Protein AF-A0A848XS05-F1 (afdb_monomer_lite)

Structure (mmCIF, N/CA/C/O backbone):
data_AF-A0A848XS05-F1
#
_entry.id   AF-A0A848XS05-F1
#
loop_
_atom_site.group_PDB
_atom_site.id
_atom_site.type_symbol
_atom_site.label_atom_id
_atom_site.label_alt_id
_atom_site.label_comp_id
_atom_site.label_asym_id
_atom_site.label_entity_id
_atom_site.label_seq_id
_atom_site.pdbx_PDB_ins_code
_atom_site.Cartn_x
_atom_site.Cartn_y
_atom_site.Cartn_z
_atom_site.occupancy
_atom_site.B_iso_or_equiv
_atom_site.auth_seq_id
_atom_site.auth_comp_id
_atom_site.auth_asym_id
_atom_site.auth_atom_id
_atom_site.pdbx_PDB_model_num
ATOM 1 N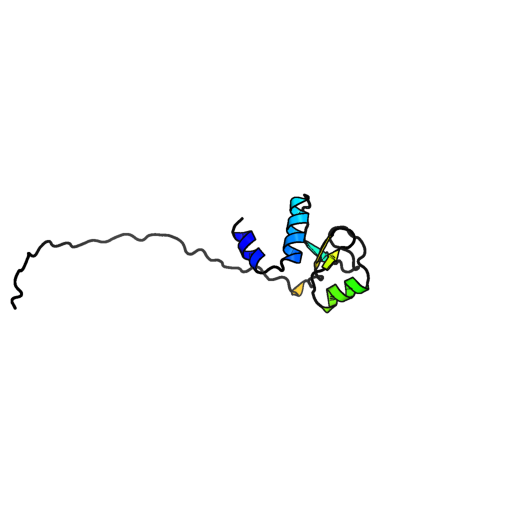 N . GLN A 1 1 ? -15.144 7.994 15.384 1.00 76.94 1 GLN A N 1
ATOM 2 C CA . GLN A 1 1 ? -14.981 6.546 15.104 1.00 76.94 1 GLN A CA 1
ATOM 3 C C . GLN A 1 1 ? -15.975 6.082 14.044 1.00 76.94 1 GLN A C 1
ATOM 5 O O . GLN A 1 1 ? -15.556 5.409 13.115 1.00 76.94 1 GLN A O 1
ATOM 10 N N . GLU A 1 2 ? -17.239 6.509 14.112 1.00 86.94 2 GLU A N 1
ATOM 11 C CA . GLU A 1 2 ? -18.292 6.165 13.136 1.00 86.94 2 GLU A CA 1
ATOM 12 C C . GLU A 1 2 ? -17.902 6.425 11.673 1.00 86.94 2 GLU A C 1
ATOM 14 O O . GLU A 1 2 ? -18.088 5.574 10.810 1.00 86.94 2 GLU A O 1
ATOM 19 N N . GLU A 1 3 ? -17.276 7.565 11.376 1.00 88.25 3 GLU A N 1
ATOM 20 C CA . GLU A 1 3 ? -16.817 7.878 10.021 1.00 88.25 3 GLU A CA 1
ATOM 21 C C . GLU A 1 3 ? -15.797 6.872 9.471 1.00 88.25 3 GLU A C 1
ATOM 23 O O . GLU A 1 3 ? -15.925 6.404 8.341 1.00 88.25 3 GLU A O 1
ATOM 28 N N . ARG A 1 4 ? -14.838 6.452 10.301 1.00 85.81 4 ARG A N 1
ATOM 29 C CA . ARG A 1 4 ? -13.858 5.420 9.945 1.00 85.81 4 ARG A CA 1
ATOM 30 C C . ARG A 1 4 ? -14.540 4.088 9.628 1.00 85.81 4 ARG A C 1
ATOM 32 O O . ARG A 1 4 ? -14.107 3.371 8.729 1.00 85.81 4 ARG A O 1
ATOM 39 N N . GLU A 1 5 ? -15.588 3.746 10.367 1.00 87.00 5 GLU A N 1
ATOM 40 C CA . GLU A 1 5 ? -16.343 2.508 10.171 1.00 87.00 5 GLU A CA 1
ATOM 41 C C . GLU A 1 5 ? -17.184 2.539 8.892 1.00 87.00 5 GLU A C 1
ATOM 43 O O . GLU A 1 5 ? -17.207 1.533 8.174 1.00 87.00 5 GLU A O 1
ATOM 48 N N . ARG A 1 6 ? -17.775 3.696 8.549 1.00 91.62 6 ARG A N 1
ATOM 49 C CA . ARG A 1 6 ? -18.458 3.905 7.261 1.00 91.62 6 ARG A CA 1
ATOM 50 C C . ARG A 1 6 ? -17.526 3.576 6.094 1.00 91.62 6 ARG A C 1
ATOM 52 O O . ARG A 1 6 ? -17.842 2.693 5.299 1.00 91.62 6 ARG A O 1
ATOM 59 N N . PHE A 1 7 ? -16.338 4.185 6.049 1.00 87.31 7 PHE A N 1
ATOM 60 C CA . PHE A 1 7 ? -15.356 3.917 4.988 1.00 87.31 7 PHE A CA 1
ATOM 61 C C . PHE A 1 7 ? -14.847 2.473 4.992 1.00 87.31 7 PHE A C 1
ATOM 63 O O . PHE A 1 7 ? -14.633 1.873 3.940 1.00 87.31 7 PHE A O 1
ATOM 70 N N . ALA A 1 8 ? -14.701 1.873 6.171 1.00 87.75 8 ALA A N 1
ATOM 71 C CA . ALA A 1 8 ? -14.195 0.514 6.291 1.00 87.75 8 ALA A CA 1
ATOM 72 C C . ALA A 1 8 ? -15.184 -0.572 5.821 1.00 87.75 8 ALA A C 1
ATOM 74 O O . ALA A 1 8 ? -14.798 -1.743 5.766 1.00 87.75 8 ALA A O 1
ATOM 75 N N . THR A 1 9 ? -16.434 -0.223 5.501 1.00 87.56 9 THR A N 1
ATOM 76 C CA . THR A 1 9 ? -17.452 -1.171 5.009 1.00 87.56 9 THR A CA 1
ATOM 77 C C . THR A 1 9 ? -17.176 -1.618 3.569 1.00 87.56 9 THR A C 1
ATOM 79 O O . THR A 1 9 ? -17.457 -2.761 3.224 1.00 87.56 9 THR A O 1
ATOM 82 N N . GLY A 1 10 ? -16.564 -0.757 2.746 1.00 88.25 10 GLY A N 1
ATOM 83 C CA . GLY A 1 10 ? -16.204 -1.072 1.356 1.00 88.25 10 GLY A CA 1
ATOM 84 C C . GLY A 1 10 ? -14.826 -1.722 1.175 1.00 88.25 10 GLY A C 1
ATOM 85 O O . GLY A 1 10 ? -14.456 -2.071 0.058 1.00 88.25 10 GLY A O 1
ATOM 86 N N . ILE A 1 11 ? -14.047 -1.874 2.250 1.00 90.50 11 ILE A N 1
ATOM 87 C CA . ILE A 1 11 ? -12.679 -2.403 2.191 1.00 90.50 11 ILE A CA 1
ATOM 88 C C . ILE A 1 11 ? -12.708 -3.919 2.382 1.00 90.50 11 ILE A C 1
ATOM 90 O O . ILE A 1 11 ? -13.323 -4.425 3.322 1.00 90.50 11 ILE A O 1
ATOM 94 N N . ASP A 1 12 ? -11.972 -4.647 1.539 1.00 91.81 12 ASP A N 1
ATOM 95 C CA . ASP A 1 12 ? -11.804 -6.089 1.704 1.00 91.81 12 ASP A CA 1
ATOM 96 C C . ASP A 1 12 ? -11.250 -6.425 3.103 1.00 91.81 12 ASP A C 1
ATOM 98 O O . ASP A 1 12 ? -10.265 -5.858 3.598 1.00 91.81 12 ASP A O 1
ATOM 102 N N . SER A 1 13 ? -11.916 -7.383 3.752 1.00 91.69 13 SER A N 1
ATOM 103 C CA . SER A 1 13 ? -11.658 -7.771 5.139 1.00 91.69 13 SER A CA 1
ATOM 104 C C . SER A 1 13 ? -10.204 -8.177 5.416 1.00 91.69 13 SER A C 1
ATOM 106 O O . SER A 1 13 ? -9.723 -7.975 6.536 1.00 91.69 13 SER A O 1
ATOM 108 N N . ARG A 1 14 ? -9.478 -8.709 4.423 1.00 91.75 14 ARG A N 1
ATOM 109 C CA . ARG A 1 14 ? -8.059 -9.067 4.534 1.00 91.75 14 ARG A CA 1
ATOM 110 C C . ARG A 1 14 ? -7.211 -7.828 4.796 1.00 91.75 14 ARG A C 1
ATOM 112 O O . ARG A 1 14 ? -6.438 -7.821 5.753 1.00 91.75 14 ARG A O 1
ATOM 119 N N . TYR A 1 15 ? -7.371 -6.784 3.987 1.00 93.00 15 TYR A N 1
ATOM 120 C CA . TYR A 1 15 ? -6.586 -5.555 4.129 1.00 93.00 15 TYR A CA 1
ATOM 121 C C . TYR A 1 15 ? -7.024 -4.749 5.347 1.00 93.00 15 TYR A C 1
ATOM 123 O O . TYR A 1 15 ? -6.169 -4.212 6.048 1.00 93.00 15 TYR A O 1
ATOM 131 N N . ARG A 1 16 ? -8.323 -4.750 5.677 1.00 93.81 16 ARG A N 1
ATOM 132 C CA . ARG A 1 16 ? -8.824 -4.124 6.911 1.00 93.81 16 ARG A CA 1
ATOM 133 C C . ARG A 1 16 ? -8.155 -4.707 8.157 1.00 93.81 16 ARG A C 1
ATOM 135 O O . ARG A 1 16 ? -7.667 -3.958 8.998 1.00 93.81 16 ARG A O 1
ATOM 142 N N . ARG A 1 17 ? -8.066 -6.038 8.252 1.00 94.31 17 ARG A N 1
ATOM 143 C CA . ARG A 1 17 ? -7.391 -6.709 9.377 1.00 94.31 17 ARG A CA 1
ATOM 144 C C . ARG A 1 17 ? -5.909 -6.349 9.454 1.00 94.31 17 ARG A C 1
ATOM 146 O O . ARG A 1 17 ? -5.407 -6.101 10.545 1.00 94.31 17 ARG A O 1
ATOM 153 N N . VAL A 1 18 ? -5.212 -6.312 8.317 1.00 95.25 18 VAL A N 1
ATOM 154 C CA . VAL A 1 18 ? -3.789 -5.935 8.279 1.00 95.25 18 VAL A CA 1
ATOM 155 C C . VAL A 1 18 ? -3.597 -4.490 8.731 1.00 95.25 18 VAL A C 1
ATOM 157 O O . VAL A 1 18 ? -2.764 -4.240 9.601 1.00 95.25 18 VAL A O 1
ATOM 160 N N . TYR A 1 19 ? -4.403 -3.563 8.211 1.00 95.19 19 TYR A N 1
ATOM 161 C CA . TYR A 1 19 ? -4.398 -2.166 8.636 1.00 95.19 19 TYR A CA 1
ATOM 162 C C . TYR A 1 19 ? -4.592 -2.051 10.152 1.00 95.19 19 TYR A C 1
ATOM 164 O O . TYR A 1 19 ? -3.767 -1.449 10.840 1.00 95.19 19 TYR A O 1
ATOM 172 N N . ASP A 1 20 ? -5.642 -2.682 10.688 1.00 94.06 20 ASP A N 1
ATOM 173 C CA . ASP A 1 20 ? -5.954 -2.640 12.117 1.00 94.06 20 ASP A CA 1
ATOM 174 C C . ASP A 1 20 ? -4.798 -3.188 12.962 1.00 94.06 20 ASP A C 1
ATOM 176 O O . ASP A 1 20 ? -4.452 -2.597 13.984 1.00 94.06 20 ASP A O 1
ATOM 180 N N . ASN A 1 21 ? -4.177 -4.289 12.534 1.00 95.38 21 ASN A N 1
ATOM 181 C CA . ASN A 1 21 ? -3.051 -4.898 13.240 1.00 95.38 21 ASN A CA 1
ATOM 182 C C . ASN A 1 21 ? -1.811 -3.994 13.249 1.00 95.38 21 ASN A C 1
ATOM 184 O O . ASN A 1 21 ? -1.148 -3.890 14.280 1.00 95.38 21 ASN A O 1
ATOM 188 N N . LEU A 1 22 ? -1.506 -3.316 12.139 1.00 95.12 22 LEU A N 1
ATOM 189 C CA . LEU A 1 22 ? -0.367 -2.395 12.050 1.00 95.12 22 LEU A CA 1
ATOM 190 C C . LEU A 1 22 ? -0.557 -1.187 12.978 1.00 95.12 22 LEU A C 1
ATOM 192 O O . LEU A 1 22 ? 0.356 -0.850 13.735 1.00 95.12 22 LEU A O 1
ATOM 196 N N . ILE A 1 23 ? -1.748 -0.578 12.967 1.00 93.62 23 ILE A N 1
ATOM 197 C CA . ILE A 1 23 ? -2.062 0.585 13.811 1.00 93.62 23 ILE A CA 1
ATOM 198 C C . ILE A 1 23 ? -2.110 0.197 15.293 1.00 93.62 23 ILE A C 1
ATOM 200 O O . ILE A 1 23 ? -1.500 0.870 16.123 1.00 93.62 23 ILE A O 1
ATOM 204 N N . LYS A 1 24 ? -2.765 -0.921 15.639 1.00 94.88 24 LYS A N 1
ATOM 205 C CA . LYS A 1 24 ? -2.766 -1.453 17.017 1.00 94.88 24 LYS A CA 1
ATOM 206 C C . LYS A 1 24 ? -1.357 -1.797 17.499 1.00 94.88 24 LYS A C 1
ATOM 208 O O . LYS A 1 24 ? -1.059 -1.620 18.674 1.00 94.88 24 LYS A O 1
ATOM 213 N N . GLY A 1 25 ? -0.490 -2.246 16.592 1.00 92.56 25 GLY A N 1
ATOM 214 C CA . GLY A 1 25 ? 0.928 -2.498 16.848 1.00 92.56 25 GLY A CA 1
ATOM 215 C C . GLY A 1 25 ? 1.787 -1.236 16.996 1.00 92.56 25 GLY A C 1
ATOM 216 O O . GLY A 1 25 ? 3.003 -1.354 17.119 1.00 92.56 25 GLY A O 1
ATOM 217 N N . GLY A 1 26 ? 1.194 -0.037 16.964 1.00 93.50 26 GLY A N 1
ATOM 218 C CA . GLY A 1 26 ? 1.886 1.235 17.186 1.00 93.50 26 GLY A CA 1
ATOM 219 C C . GLY A 1 26 ? 2.571 1.818 15.950 1.00 93.50 26 GLY A C 1
ATOM 220 O O . GLY A 1 26 ? 3.288 2.816 16.062 1.00 93.50 26 GLY A O 1
ATOM 221 N N . ARG A 1 27 ? 2.370 1.240 14.758 1.00 92.88 27 ARG A N 1
ATOM 222 C CA . ARG A 1 27 ? 2.875 1.845 13.519 1.00 92.88 27 ARG A CA 1
ATOM 223 C C . ARG A 1 27 ? 2.019 3.047 13.142 1.00 92.88 27 ARG A C 1
ATOM 225 O O . ARG A 1 27 ? 0.796 2.985 13.165 1.00 92.88 27 ARG A O 1
ATOM 232 N N . ARG A 1 28 ? 2.679 4.130 12.728 1.00 91.75 28 ARG A N 1
ATOM 233 C CA . ARG A 1 28 ? 2.013 5.333 12.198 1.00 91.75 28 ARG A CA 1
ATOM 234 C C . ARG A 1 28 ? 1.585 5.176 10.737 1.00 91.75 28 ARG A C 1
ATOM 236 O O . ARG A 1 28 ? 0.645 5.827 10.308 1.00 91.75 28 ARG A O 1
ATOM 243 N N . VAL A 1 29 ? 2.273 4.311 9.989 1.00 93.94 29 VAL A N 1
ATOM 244 C CA . VAL A 1 29 ? 2.044 4.072 8.559 1.00 93.94 29 VAL A CA 1
ATOM 245 C C . VAL A 1 29 ? 1.597 2.627 8.363 1.00 93.94 29 VAL A C 1
ATOM 247 O O . VAL A 1 29 ? 2.330 1.695 8.700 1.00 93.94 29 VAL A O 1
ATOM 250 N N . ALA A 1 30 ? 0.391 2.452 7.824 1.00 94.88 30 ALA A N 1
ATOM 251 C CA . ALA A 1 30 ? -0.181 1.146 7.488 1.00 94.88 30 ALA A CA 1
ATOM 252 C C . ALA A 1 30 ? -0.341 0.926 5.975 1.00 94.88 30 ALA A C 1
ATOM 254 O O . ALA A 1 30 ? -0.446 -0.221 5.536 1.00 94.88 30 ALA A O 1
ATOM 255 N N . VAL A 1 31 ? -0.313 2.009 5.193 1.00 95.31 31 VAL A N 1
ATOM 256 C CA . VAL A 1 31 ? -0.397 2.012 3.729 1.00 95.31 31 VAL A CA 1
ATOM 257 C C . VAL A 1 31 ? 0.671 2.960 3.189 1.00 95.31 31 VAL A C 1
ATOM 259 O O . VAL A 1 31 ? 0.829 4.052 3.733 1.00 95.31 31 VAL A O 1
ATOM 262 N N . ALA A 1 32 ? 1.407 2.553 2.158 1.00 94.81 32 ALA A N 1
ATOM 263 C CA . ALA A 1 32 ? 2.392 3.396 1.481 1.00 94.81 32 ALA A CA 1
ATOM 264 C C . ALA A 1 32 ? 2.500 3.018 -0.007 1.00 94.81 32 ALA A C 1
ATOM 266 O O . ALA A 1 32 ? 2.373 1.837 -0.332 1.00 94.81 32 ALA A O 1
ATOM 267 N N . PRO A 1 33 ? 2.767 3.967 -0.917 1.00 94.88 33 PRO A N 1
ATOM 268 C CA . PRO A 1 33 ? 3.014 3.637 -2.315 1.00 94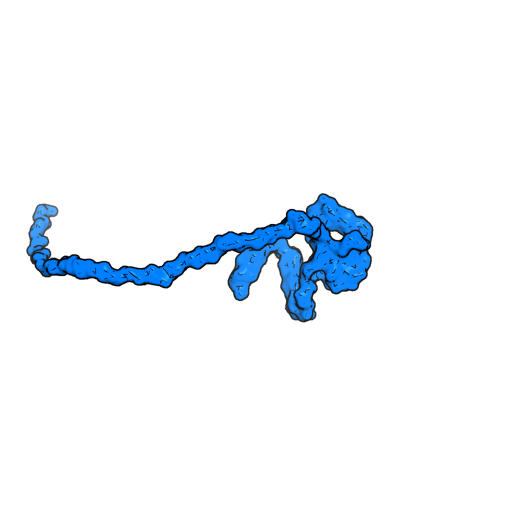.88 33 PRO A CA 1
ATOM 269 C C . PRO A 1 33 ? 4.357 2.921 -2.497 1.00 94.88 33 PRO A C 1
ATOM 271 O O . PRO A 1 33 ? 5.276 3.043 -1.680 1.00 94.88 33 PRO A O 1
ATOM 274 N N . MET A 1 34 ? 4.473 2.158 -3.581 1.00 94.88 34 MET A N 1
ATOM 275 C CA . MET A 1 34 ? 5.771 1.701 -4.073 1.00 94.88 34 MET A CA 1
ATOM 276 C C . MET A 1 34 ? 6.539 2.887 -4.671 1.00 94.88 34 MET A C 1
ATOM 278 O O . MET A 1 34 ? 5.953 3.696 -5.387 1.00 94.88 34 MET A O 1
ATOM 282 N N . THR A 1 35 ? 7.840 2.987 -4.395 1.00 93.88 35 THR A N 1
ATOM 283 C CA . THR A 1 35 ? 8.703 4.005 -5.013 1.00 93.88 35 THR A CA 1
ATOM 284 C C . THR A 1 35 ? 8.952 3.693 -6.491 1.00 93.88 35 THR A C 1
ATOM 286 O O . THR A 1 35 ? 8.768 2.556 -6.936 1.00 93.88 35 THR A O 1
ATOM 289 N N . GLU A 1 36 ? 9.421 4.677 -7.259 1.00 90.75 36 GLU A N 1
ATOM 290 C CA . GLU A 1 36 ? 9.786 4.486 -8.673 1.00 90.75 36 GLU A CA 1
ATOM 291 C C . GLU A 1 36 ? 10.841 3.380 -8.849 1.00 90.75 36 GLU A C 1
ATOM 293 O O . GLU A 1 36 ? 10.695 2.510 -9.712 1.00 90.75 36 GLU A O 1
ATOM 298 N N . ASP A 1 37 ? 11.808 3.319 -7.927 1.00 92.56 37 ASP A N 1
ATOM 299 C CA . ASP A 1 37 ? 12.862 2.295 -7.864 1.00 92.56 37 ASP A CA 1
ATOM 300 C C . ASP A 1 37 ? 12.360 0.891 -7.462 1.00 92.56 37 ASP A C 1
ATOM 302 O O . ASP A 1 37 ? 13.138 -0.063 -7.388 1.00 92.56 37 ASP A O 1
ATOM 306 N N . GLY A 1 38 ? 11.063 0.731 -7.174 1.00 94.00 38 GLY A N 1
ATOM 307 C CA . GLY A 1 38 ? 10.472 -0.554 -6.795 1.00 94.00 38 GLY A CA 1
ATOM 308 C C . GLY A 1 38 ? 10.680 -0.938 -5.327 1.00 94.00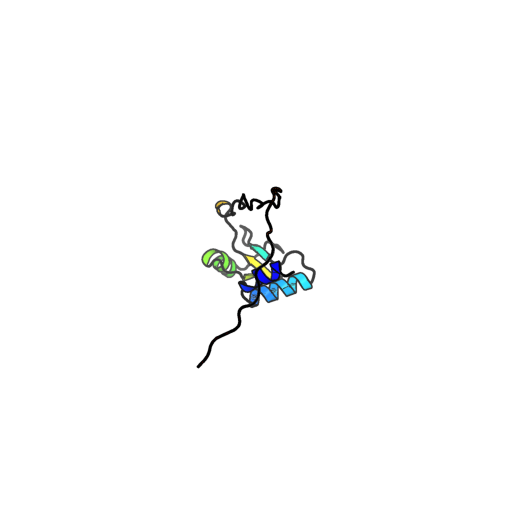 38 GLY A C 1
ATOM 309 O O . GLY A 1 38 ? 10.641 -2.124 -4.987 1.00 94.00 38 GLY A O 1
ATOM 310 N N . ALA A 1 39 ? 10.905 0.035 -4.443 1.00 96.44 39 ALA A N 1
ATOM 311 C CA . ALA A 1 39 ? 11.012 -0.188 -3.006 1.00 96.44 39 ALA A CA 1
ATOM 312 C C . ALA A 1 39 ? 9.686 0.088 -2.281 1.00 96.44 39 ALA A C 1
ATOM 314 O O . ALA A 1 39 ? 8.817 0.824 -2.752 1.00 96.44 39 ALA A O 1
ATOM 315 N N . CYS A 1 40 ? 9.521 -0.500 -1.097 1.00 96.56 40 CYS A N 1
ATOM 316 C CA . CYS A 1 40 ? 8.396 -0.197 -0.220 1.00 96.56 40 CYS A CA 1
ATOM 317 C C . CYS A 1 40 ? 8.513 1.233 0.330 1.00 96.56 40 CYS A C 1
ATOM 319 O O . CYS A 1 40 ? 9.494 1.541 1.004 1.00 96.56 40 CYS A O 1
ATOM 321 N N . GLY A 1 41 ? 7.486 2.070 0.162 1.00 94.94 41 GLY A N 1
ATOM 322 C CA . GLY A 1 41 ? 7.483 3.447 0.676 1.00 94.94 41 GLY A CA 1
ATOM 323 C C . GLY A 1 41 ? 7.481 3.595 2.205 1.00 94.94 41 GLY A C 1
ATOM 324 O O . GLY A 1 41 ? 7.551 4.713 2.699 1.00 94.94 41 GLY A O 1
ATOM 325 N N . ALA A 1 42 ? 7.396 2.499 2.972 1.00 95.19 42 ALA A N 1
ATOM 326 C CA . ALA A 1 42 ? 7.421 2.541 4.438 1.00 95.19 42 ALA A CA 1
ATOM 327 C C . ALA A 1 42 ? 8.750 2.081 5.058 1.00 95.19 42 ALA A C 1
ATOM 329 O O . ALA A 1 42 ? 9.203 2.677 6.031 1.00 95.19 42 ALA A O 1
ATOM 330 N N . CYS A 1 43 ? 9.362 1.006 4.549 1.00 96.12 43 CYS A N 1
ATOM 331 C CA . CYS A 1 43 ? 10.617 0.468 5.096 1.00 96.12 43 CYS A CA 1
ATOM 332 C C . CYS A 1 43 ? 11.783 0.472 4.104 1.00 96.12 43 CYS A C 1
ATOM 334 O O . CYS A 1 43 ? 12.864 0.012 4.462 1.00 96.12 43 CYS A O 1
ATOM 336 N N . PHE A 1 44 ? 11.564 0.949 2.875 1.00 96.31 44 PHE A N 1
ATOM 337 C CA . PHE A 1 44 ? 12.572 1.087 1.820 1.00 96.31 44 PHE A CA 1
ATOM 338 C C . PHE A 1 44 ? 13.284 -0.213 1.419 1.00 96.31 44 PHE A C 1
ATOM 340 O O . PHE A 1 44 ? 14.338 -0.180 0.792 1.00 96.31 44 PHE A O 1
ATOM 347 N N . SER A 1 45 ? 12.706 -1.376 1.735 1.00 96.75 45 SER A N 1
ATOM 348 C CA . SER A 1 45 ? 13.187 -2.642 1.186 1.00 96.75 45 SER A CA 1
ATOM 349 C C . SER A 1 45 ? 12.740 -2.789 -0.266 1.00 96.75 45 SER A C 1
ATOM 351 O O . SER A 1 45 ? 11.627 -2.399 -0.629 1.00 96.75 45 SER A O 1
ATOM 353 N N . VAL A 1 46 ? 13.612 -3.360 -1.097 1.00 96.62 46 VAL A N 1
ATOM 354 C CA . VAL A 1 46 ? 13.315 -3.631 -2.507 1.00 96.62 46 VAL A CA 1
ATOM 355 C C . VAL A 1 46 ? 12.275 -4.744 -2.592 1.00 96.62 46 VAL A C 1
ATOM 357 O O . VAL A 1 46 ? 12.466 -5.828 -2.038 1.00 96.62 46 VAL A O 1
ATOM 360 N N . ILE A 1 47 ? 11.167 -4.472 -3.278 1.00 96.12 47 ILE A N 1
ATOM 361 C CA . ILE A 1 47 ? 10.100 -5.446 -3.513 1.00 96.12 47 ILE A CA 1
ATOM 362 C C . ILE A 1 47 ? 10.540 -6.377 -4.658 1.00 96.12 47 ILE A C 1
ATOM 364 O O . ILE A 1 47 ? 11.128 -5.889 -5.625 1.00 96.12 47 ILE A O 1
ATOM 368 N N . PRO A 1 48 ? 10.271 -7.696 -4.612 1.00 95.69 48 PRO A N 1
ATOM 369 C CA . PRO A 1 48 ? 10.612 -8.602 -5.711 1.00 95.69 48 PRO A CA 1
ATOM 370 C C . PRO A 1 48 ? 10.019 -8.151 -7.052 1.00 95.69 48 PRO A C 1
ATOM 372 O O . PRO A 1 48 ? 8.869 -7.718 -7.107 1.00 95.69 48 PRO A O 1
ATOM 375 N N . LEU A 1 49 ? 10.776 -8.284 -8.147 1.00 93.56 49 LEU A N 1
ATOM 376 C CA . LEU A 1 49 ? 10.404 -7.746 -9.466 1.00 93.56 49 LEU A CA 1
ATOM 377 C C . LEU A 1 49 ? 9.044 -8.258 -9.970 1.00 93.56 49 LEU A C 1
ATOM 379 O O . LEU A 1 49 ? 8.285 -7.507 -10.577 1.00 93.56 49 LEU A O 1
ATOM 383 N N . GLN A 1 50 ? 8.718 -9.518 -9.685 1.00 93.00 50 GLN A N 1
ATOM 384 C CA . GLN A 1 50 ? 7.426 -10.121 -10.009 1.00 93.00 50 GLN A CA 1
ATOM 385 C C . GLN A 1 50 ? 6.285 -9.371 -9.313 1.00 93.00 50 GLN A C 1
ATOM 387 O O . GLN A 1 50 ? 5.321 -8.974 -9.959 1.00 93.00 50 GLN A O 1
ATOM 392 N N . VAL A 1 51 ? 6.443 -9.092 -8.018 1.00 93.94 51 VAL A N 1
ATOM 393 C CA . VAL A 1 51 ? 5.461 -8.340 -7.231 1.00 93.94 51 VAL A CA 1
ATOM 394 C C . VAL A 1 51 ? 5.398 -6.887 -7.699 1.00 93.94 51 VAL A C 1
ATOM 396 O O . VAL A 1 51 ? 4.309 -6.335 -7.809 1.00 93.94 51 VAL A O 1
ATOM 399 N N . GLN A 1 52 ? 6.528 -6.271 -8.064 1.00 94.50 52 GLN A N 1
ATOM 400 C CA . GLN A 1 52 ? 6.516 -4.934 -8.668 1.00 94.50 52 GLN A CA 1
ATOM 401 C C . GLN A 1 52 ? 5.692 -4.897 -9.963 1.00 94.50 52 GLN A C 1
ATOM 403 O O . GLN A 1 52 ? 4.931 -3.957 -10.189 1.00 94.50 52 GLN A O 1
ATOM 408 N N . HIS A 1 53 ? 5.838 -5.910 -10.823 1.00 91.81 53 HIS A N 1
ATOM 409 C CA . HIS A 1 53 ? 5.053 -6.019 -12.049 1.00 91.81 53 HIS A CA 1
ATOM 410 C C . HIS A 1 53 ? 3.562 -6.212 -11.740 1.00 91.81 53 HIS A C 1
ATOM 412 O O . HIS A 1 53 ? 2.728 -5.557 -12.356 1.00 91.81 53 HIS A O 1
ATOM 418 N N . GLU A 1 54 ? 3.213 -7.046 -10.758 1.00 91.19 54 GLU A N 1
ATOM 419 C CA . GLU A 1 54 ? 1.823 -7.223 -10.314 1.00 91.19 54 GLU A CA 1
ATOM 420 C C . GLU A 1 54 ? 1.204 -5.927 -9.771 1.00 91.19 54 GLU A C 1
ATOM 422 O O . GLU A 1 54 ? 0.065 -5.603 -10.121 1.00 91.19 54 GLU A O 1
ATOM 427 N N . ILE A 1 55 ? 1.963 -5.167 -8.970 1.00 92.12 55 ILE A N 1
ATOM 428 C CA . ILE A 1 55 ? 1.558 -3.856 -8.442 1.00 92.12 55 ILE A CA 1
ATOM 429 C C . ILE A 1 55 ? 1.225 -2.902 -9.591 1.00 92.12 55 ILE A C 1
ATOM 431 O O . ILE A 1 55 ? 0.161 -2.284 -9.584 1.00 92.12 55 ILE A O 1
ATOM 435 N N . ARG A 1 56 ? 2.120 -2.791 -10.582 1.00 89.81 56 ARG A N 1
ATOM 436 C CA . ARG A 1 56 ? 1.970 -1.849 -11.703 1.00 89.81 56 ARG A CA 1
ATOM 437 C C . ARG A 1 56 ? 0.886 -2.279 -12.697 1.00 89.81 56 ARG A C 1
ATOM 439 O O . ARG A 1 56 ? 0.155 -1.433 -13.189 1.00 89.81 56 ARG A O 1
ATOM 446 N N . ALA A 1 57 ? 0.775 -3.573 -12.999 1.00 86.12 57 ALA A N 1
ATOM 447 C CA . ALA A 1 57 ? -0.088 -4.064 -14.076 1.00 86.12 57 ALA A CA 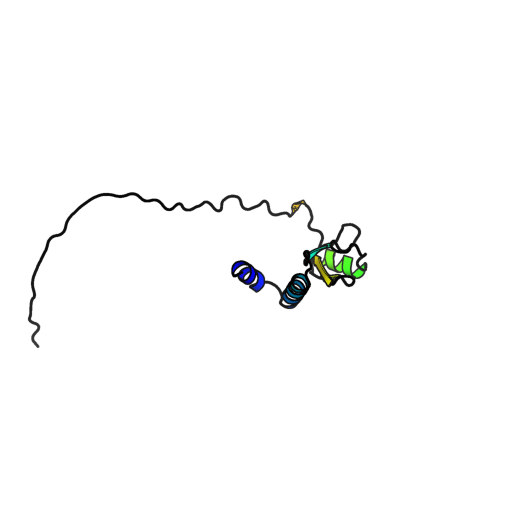1
ATOM 448 C C . ALA A 1 57 ? -1.561 -4.232 -13.672 1.00 86.12 57 ALA A C 1
ATOM 450 O O . ALA A 1 57 ? -2.441 -4.099 -14.51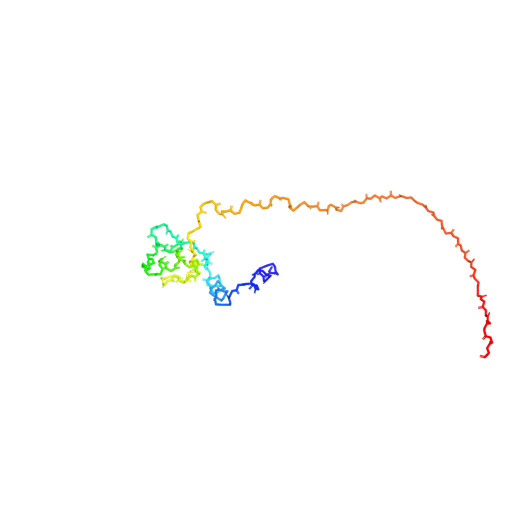8 1.00 86.12 57 ALA A O 1
ATOM 451 N N . VAL A 1 58 ? -1.842 -4.573 -12.409 1.00 76.50 58 VAL A N 1
ATOM 452 C CA . VAL A 1 58 ? -3.201 -4.954 -11.965 1.00 76.50 58 VAL A CA 1
ATOM 453 C C . VAL A 1 58 ? -3.768 -3.975 -10.930 1.00 76.50 58 VAL A C 1
ATOM 455 O O . VAL A 1 58 ? -4.859 -4.206 -10.415 1.00 76.50 58 VAL A O 1
ATOM 458 N N . ALA A 1 59 ? -3.032 -2.906 -10.590 1.00 70.75 59 ALA A N 1
ATOM 459 C CA . ALA A 1 59 ? -3.381 -1.953 -9.527 1.00 70.75 59 ALA A CA 1
ATOM 460 C C . ALA A 1 59 ? -3.843 -2.650 -8.226 1.00 70.75 59 ALA A C 1
ATOM 462 O O . ALA A 1 59 ? -4.747 -2.194 -7.524 1.00 70.75 59 ALA A O 1
ATOM 463 N N . ARG A 1 60 ? -3.251 -3.812 -7.910 1.00 81.44 60 ARG A N 1
ATOM 464 C CA . ARG A 1 60 ? -3.618 -4.612 -6.736 1.00 81.44 60 ARG A CA 1
ATOM 465 C C . ARG A 1 60 ? -2.878 -4.122 -5.501 1.00 81.44 60 ARG A C 1
ATOM 467 O O . ARG A 1 60 ? -1.676 -3.879 -5.536 1.00 81.44 60 ARG A O 1
ATOM 474 N N . LEU A 1 61 ? -3.595 -4.078 -4.381 1.00 90.38 61 LEU A N 1
ATOM 475 C CA . LEU A 1 61 ? -2.995 -3.922 -3.060 1.00 90.38 61 LEU A CA 1
ATOM 476 C C . LEU A 1 61 ? -2.194 -5.184 -2.718 1.00 90.38 61 LEU A C 1
ATOM 478 O O . LEU A 1 61 ? -2.727 -6.295 -2.754 1.00 90.38 61 LEU A O 1
ATOM 482 N N . VAL A 1 62 ? -0.936 -5.038 -2.329 1.00 94.06 62 VAL A N 1
ATOM 483 C CA . VAL A 1 62 ? -0.092 -6.158 -1.874 1.00 94.06 62 VAL A CA 1
ATOM 484 C C . VAL A 1 62 ? 0.536 -5.832 -0.532 1.00 94.06 62 VAL A C 1
ATOM 486 O O . VAL A 1 62 ? 0.572 -4.683 -0.116 1.00 94.06 62 VAL A O 1
ATOM 489 N N . LEU A 1 63 ? 0.990 -6.846 0.194 1.00 95.50 63 LEU A N 1
ATOM 490 C CA . LEU A 1 63 ? 1.666 -6.647 1.473 1.00 95.50 63 LEU A CA 1
ATOM 491 C C . LEU A 1 63 ? 3.173 -6.683 1.244 1.00 95.50 63 LEU A C 1
ATOM 493 O O . LEU A 1 63 ? 3.667 -7.580 0.564 1.00 95.50 63 LEU A O 1
ATOM 497 N N . CYS A 1 64 ? 3.908 -5.742 1.829 1.00 95.88 64 CYS A N 1
ATOM 498 C CA . CYS A 1 64 ? 5.363 -5.798 1.829 1.00 95.88 64 CYS A CA 1
ATOM 499 C C . CYS A 1 64 ? 5.831 -7.033 2.611 1.00 95.88 64 CYS A C 1
ATOM 501 O O . CYS A 1 64 ? 5.534 -7.160 3.798 1.00 95.88 64 CYS A O 1
ATOM 503 N N . GLU A 1 65 ? 6.617 -7.906 1.986 1.00 95.50 65 GLU A N 1
ATOM 504 C CA . GLU A 1 65 ? 7.155 -9.107 2.640 1.00 95.50 65 GLU A CA 1
ATOM 505 C C . GLU A 1 65 ? 8.099 -8.772 3.804 1.00 95.50 65 GLU A C 1
ATOM 507 O O . GLU A 1 65 ? 8.205 -9.533 4.761 1.00 95.50 65 GLU A O 1
ATOM 512 N N . SER A 1 66 ? 8.761 -7.611 3.757 1.00 96.19 66 SER A N 1
ATOM 513 C CA . SER A 1 66 ?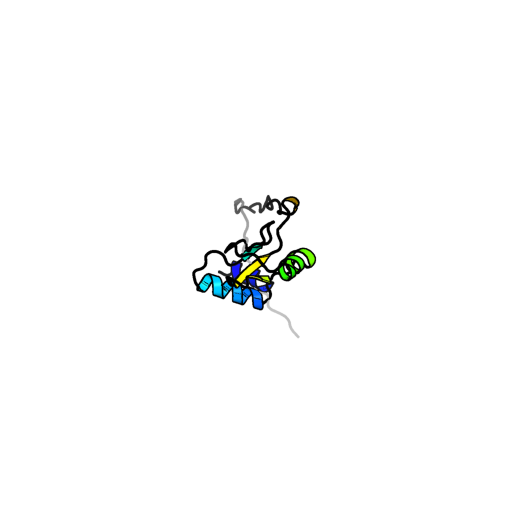 9.727 -7.205 4.782 1.00 96.19 66 SER A CA 1
ATOM 514 C C . SER A 1 66 ? 9.083 -6.570 6.015 1.00 96.19 66 SER A C 1
ATOM 516 O O . SER A 1 66 ? 9.583 -6.749 7.121 1.00 96.19 66 SER A O 1
ATOM 518 N N . CYS A 1 67 ? 8.009 -5.788 5.852 1.00 94.81 67 CYS A N 1
ATOM 519 C CA . CYS A 1 67 ? 7.436 -5.014 6.962 1.00 94.81 67 CYS A CA 1
ATOM 520 C C . CYS A 1 67 ? 5.917 -5.137 7.137 1.00 94.81 67 CYS A C 1
ATOM 522 O O . CYS A 1 67 ? 5.374 -4.557 8.080 1.00 94.81 67 CYS A O 1
ATOM 524 N N . GLY A 1 68 ? 5.234 -5.862 6.251 1.00 95.06 68 GLY A N 1
ATOM 525 C CA . GLY A 1 68 ? 3.797 -6.135 6.314 1.00 95.06 68 GLY A CA 1
ATOM 526 C C . GLY A 1 68 ? 2.880 -4.962 5.956 1.00 95.06 68 GLY A C 1
ATOM 527 O O . GLY A 1 68 ? 1.666 -5.144 5.939 1.00 95.06 68 GLY A O 1
ATOM 528 N N . VAL A 1 69 ? 3.427 -3.775 5.670 1.00 96.44 69 VAL A N 1
ATOM 529 C CA . VAL A 1 69 ? 2.652 -2.596 5.244 1.00 96.44 69 VAL A CA 1
ATOM 530 C C . VAL A 1 69 ? 1.968 -2.868 3.908 1.00 96.44 69 VAL A C 1
ATOM 532 O O . VAL A 1 69 ? 2.526 -3.550 3.046 1.00 96.44 69 VAL A O 1
ATOM 535 N N . ILE A 1 70 ? 0.760 -2.333 3.742 1.00 96.19 70 ILE A N 1
ATOM 536 C CA . ILE A 1 70 ? 0.009 -2.428 2.492 1.00 96.19 70 ILE A CA 1
ATOM 537 C C . ILE A 1 70 ? 0.667 -1.493 1.474 1.00 96.19 70 ILE A C 1
ATOM 539 O O . ILE A 1 70 ? 0.758 -0.287 1.696 1.00 96.19 70 ILE A O 1
ATOM 543 N N . VAL A 1 71 ? 1.140 -2.058 0.372 1.00 95.75 71 VAL A N 1
ATOM 544 C CA . VAL A 1 71 ? 1.774 -1.345 -0.730 1.00 95.75 71 VAL A CA 1
ATOM 545 C C . VAL A 1 71 ? 0.768 -1.132 -1.852 1.00 95.75 71 VAL A C 1
ATOM 547 O O . VAL A 1 71 ? 0.084 -2.072 -2.269 1.00 95.75 71 VAL A O 1
ATOM 550 N N . THR A 1 72 ? 0.685 0.108 -2.328 1.00 94.38 72 THR A N 1
ATOM 551 C CA . THR A 1 72 ? -0.135 0.500 -3.480 1.00 94.38 72 THR A CA 1
ATOM 552 C C . THR A 1 72 ? 0.733 0.726 -4.713 1.00 94.38 72 THR A C 1
ATOM 554 O O . THR A 1 72 ? 1.949 0.921 -4.611 1.00 94.38 72 THR A O 1
ATOM 557 N N . ALA A 1 73 ? 0.097 0.739 -5.884 1.00 90.75 73 ALA A N 1
ATOM 558 C CA . ALA A 1 73 ? 0.731 1.263 -7.085 1.00 90.75 73 ALA A CA 1
ATOM 559 C C . ALA A 1 73 ? 1.180 2.720 -6.871 1.00 90.75 73 ALA A C 1
ATOM 561 O O . ALA A 1 73 ? 0.558 3.433 -6.069 1.00 90.75 73 ALA A O 1
ATOM 562 N N . PRO A 1 74 ? 2.265 3.152 -7.540 1.00 84.44 74 PRO A N 1
ATOM 563 C CA . PRO A 1 74 ? 2.598 4.566 -7.603 1.00 84.44 74 PRO A CA 1
ATOM 564 C C . PRO A 1 74 ? 1.437 5.296 -8.281 1.00 84.44 74 PRO A C 1
ATOM 566 O O . PRO A 1 74 ? 0.974 4.872 -9.338 1.00 84.44 74 PRO A O 1
ATOM 569 N N . VAL A 1 75 ? 0.941 6.350 -7.637 1.00 72.88 75 VAL A N 1
ATOM 570 C CA . VAL A 1 75 ? -0.101 7.204 -8.210 1.00 72.88 75 VAL A CA 1
ATOM 571 C C . VAL A 1 75 ? 0.612 8.200 -9.125 1.00 72.88 75 VAL A C 1
ATOM 573 O O . VAL A 1 75 ? 1.482 8.918 -8.626 1.00 72.88 75 VAL A O 1
ATOM 576 N N . PRO A 1 76 ? 0.331 8.229 -10.437 1.00 69.19 76 PRO A N 1
ATOM 577 C CA . PRO A 1 76 ? 0.854 9.281 -11.296 1.00 69.19 76 PRO A CA 1
ATOM 578 C C . PRO A 1 76 ? 0.312 10.638 -10.822 1.00 69.19 76 PRO A C 1
ATOM 580 O O . PRO A 1 76 ? -0.846 10.748 -10.420 1.00 69.19 76 PRO A O 1
ATOM 583 N N . GLU A 1 77 ? 1.149 11.677 -10.853 1.00 66.62 77 GLU A N 1
ATOM 584 C CA . GLU A 1 77 ? 0.822 13.008 -10.306 1.00 66.62 77 GLU A CA 1
ATOM 585 C C . GLU A 1 77 ? -0.442 13.638 -10.921 1.00 66.62 77 GLU A C 1
ATOM 587 O O . GLU A 1 77 ? -1.096 14.457 -10.280 1.00 66.62 77 GLU A O 1
ATOM 592 N N . GLU A 1 78 ? -0.826 13.221 -12.128 1.00 63.09 78 GLU A N 1
ATOM 593 C CA . GLU A 1 78 ? -1.992 13.725 -12.863 1.00 63.09 78 GLU A CA 1
ATOM 594 C C . GLU A 1 78 ? -3.349 13.208 -12.333 1.00 63.09 78 GLU A C 1
ATOM 596 O O . GLU A 1 78 ? -4.385 13.774 -12.677 1.00 63.09 78 GLU A O 1
ATOM 601 N N . GLU A 1 79 ? -3.374 12.171 -11.485 1.00 57.88 79 GLU A N 1
ATOM 602 C CA . GLU A 1 79 ? -4.610 11.539 -10.976 1.00 57.88 79 GLU A CA 1
ATOM 603 C C . GLU A 1 79 ? -5.000 11.966 -9.550 1.00 57.88 79 GLU A C 1
ATOM 605 O O . GLU A 1 79 ? -5.970 11.448 -8.988 1.00 57.88 79 GLU A O 1
ATOM 610 N N . LEU A 1 80 ? -4.272 12.902 -8.933 1.00 60.88 80 LEU A N 1
ATOM 611 C CA . LEU A 1 80 ? -4.647 13.412 -7.615 1.00 60.88 80 LEU A CA 1
ATOM 612 C C . LEU A 1 80 ? -5.967 14.195 -7.730 1.00 60.88 80 LEU A C 1
ATOM 614 O O . LEU A 1 80 ? -6.005 15.208 -8.433 1.00 60.88 80 LEU A O 1
ATOM 618 N N . PRO A 1 81 ? -7.052 13.765 -7.053 1.00 57.56 81 PRO A N 1
ATOM 619 C CA . PRO A 1 81 ? -8.300 14.505 -7.081 1.00 57.56 81 PRO A CA 1
ATOM 620 C C . PRO A 1 81 ? -8.044 15.893 -6.498 1.00 57.56 81 PRO A C 1
ATOM 622 O O . PRO A 1 81 ? -7.668 16.034 -5.332 1.00 57.56 81 PRO A O 1
ATOM 625 N N . GLN A 1 82 ? -8.235 16.915 -7.331 1.00 53.50 82 GLN A N 1
ATOM 626 C CA . GLN A 1 82 ? -8.384 18.287 -6.871 1.00 53.50 82 GLN A CA 1
ATOM 627 C C . GLN A 1 82 ? -9.517 18.260 -5.843 1.00 53.50 82 GLN A C 1
ATOM 629 O O . GLN A 1 82 ? -10.585 17.709 -6.121 1.00 53.50 82 GLN A O 1
ATOM 634 N N . ALA A 1 83 ? -9.224 18.701 -4.618 1.00 57.50 83 ALA A N 1
ATOM 635 C CA . ALA A 1 83 ? -10.156 18.616 -3.503 1.00 57.50 83 ALA A CA 1
ATOM 636 C C . ALA A 1 83 ? -11.529 19.166 -3.926 1.00 57.50 83 ALA A C 1
ATOM 638 O O . ALA A 1 83 ? -11.563 20.160 -4.652 1.00 57.50 83 ALA A O 1
ATOM 639 N N . PRO A 1 84 ? -12.646 18.541 -3.508 1.00 53.06 84 PRO A N 1
ATOM 640 C CA . PRO A 1 84 ? -13.957 19.118 -3.749 1.00 53.06 84 PRO A CA 1
ATOM 641 C C . PRO A 1 84 ? -14.024 20.456 -3.007 1.00 53.06 84 PRO A C 1
ATOM 643 O O . PRO A 1 84 ? -14.131 20.493 -1.782 1.00 53.06 84 PRO A O 1
ATOM 646 N N . GLU A 1 85 ? -13.892 21.548 -3.754 1.00 57.88 85 GLU A N 1
ATOM 647 C CA . GLU A 1 85 ? -14.358 22.862 -3.334 1.00 57.88 85 GLU A CA 1
ATOM 648 C C . GLU A 1 85 ? -15.884 22.755 -3.157 1.00 57.88 85 GLU A C 1
ATOM 650 O O . GLU A 1 85 ? -16.561 22.071 -3.928 1.00 57.88 85 GLU A O 1
ATOM 655 N N . GLU A 1 86 ? -16.417 23.417 -2.133 1.00 44.81 86 GLU A N 1
ATOM 656 C CA . GLU A 1 86 ? -17.854 23.581 -1.880 1.00 44.81 86 GLU A CA 1
ATOM 657 C C . GLU A 1 86 ? -18.621 22.361 -1.313 1.00 44.81 86 GLU A C 1
ATOM 659 O O . GLU A 1 86 ? -19.543 21.814 -1.917 1.00 44.81 86 GLU A O 1
ATOM 664 N N . ALA A 1 87 ? -18.343 22.016 -0.053 1.00 42.91 87 ALA A N 1
ATOM 665 C CA . ALA A 1 87 ? -19.434 21.701 0.872 1.00 42.91 87 ALA A CA 1
ATOM 666 C C . ALA A 1 87 ? -19.875 23.020 1.527 1.00 42.91 87 ALA A C 1
ATOM 668 O O . ALA A 1 87 ? -19.485 23.319 2.653 1.00 42.91 87 ALA A O 1
ATOM 669 N N . SER A 1 88 ? -20.615 23.840 0.775 1.00 40.53 88 SER A N 1
ATOM 670 C CA . SER A 1 88 ? -21.270 25.040 1.290 1.00 40.53 88 SER A CA 1
ATOM 671 C C . SER A 1 88 ? -22.314 24.633 2.330 1.00 40.53 88 SER A C 1
ATOM 673 O O . SER A 1 88 ? -23.345 24.043 2.009 1.00 40.53 88 SER A O 1
ATOM 675 N N . GLU A 1 89 ? -21.951 24.880 3.579 1.00 43.09 89 GLU A N 1
ATOM 676 C CA . GLU A 1 89 ? -22.773 25.419 4.660 1.00 43.09 89 GLU A CA 1
ATOM 677 C C . GLU A 1 89 ? -24.181 25.845 4.191 1.00 43.09 89 GLU A C 1
ATOM 679 O O . GLU A 1 89 ? -24.334 26.853 3.506 1.00 43.09 89 GLU A O 1
ATOM 684 N N . ASP A 1 90 ? -25.212 25.073 4.553 1.00 34.75 90 ASP A N 1
ATOM 685 C CA . ASP A 1 90 ? -26.579 25.599 4.601 1.00 34.75 90 ASP A CA 1
ATOM 686 C C . ASP A 1 90 ? -26.788 26.116 6.027 1.00 34.75 90 ASP A C 1
ATOM 688 O O . ASP A 1 90 ? -26.935 25.358 6.992 1.00 34.75 90 ASP A O 1
ATOM 692 N N . GLU A 1 91 ? -26.627 27.430 6.128 1.00 42.75 91 GLU A N 1
ATOM 693 C CA . GLU A 1 91 ? -26.720 28.262 7.316 1.00 42.75 91 GLU A CA 1
ATOM 694 C C . GLU A 1 91 ? -28.093 28.125 7.986 1.00 42.75 91 GLU A C 1
ATOM 696 O O . GLU A 1 91 ? -29.153 28.264 7.376 1.00 42.75 91 GLU A O 1
ATOM 701 N N . SER A 1 92 ? -28.069 27.927 9.298 1.00 42.97 92 SER A N 1
ATOM 702 C CA . SER A 1 92 ? -29.196 28.242 10.164 1.00 42.97 92 SER A CA 1
ATOM 703 C C . SER A 1 92 ? -29.271 29.755 10.389 1.00 42.97 92 SER A C 1
ATOM 705 O O . SER A 1 92 ? -28.352 30.282 11.000 1.00 42.97 92 SER A O 1
ATOM 707 N N . GLU A 1 93 ? -30.363 30.408 9.981 1.00 35.97 93 GLU A N 1
ATOM 708 C CA . GLU A 1 93 ? -30.952 31.654 10.529 1.00 35.97 93 GLU A CA 1
ATOM 709 C C . GLU A 1 93 ? -32.221 31.934 9.683 1.00 35.97 93 GLU A C 1
ATOM 711 O O . GLU A 1 93 ? -32.170 31.929 8.463 1.00 35.97 93 GLU A O 1
ATOM 716 N N . GLY A 1 94 ? -33.452 32.027 10.191 1.00 30.36 94 GLY A N 1
ATOM 717 C CA . GLY A 1 94 ? -33.891 32.812 11.334 1.00 30.36 94 GLY A CA 1
ATOM 718 C C . GLY A 1 94 ? -34.472 34.142 10.841 1.00 30.36 94 GLY A C 1
ATOM 719 O O . GLY A 1 94 ? -33.819 35.161 11.003 1.00 30.36 94 GLY A O 1
ATOM 720 N N . ASP A 1 95 ? -35.682 34.146 10.265 1.00 34.41 95 ASP A N 1
ATOM 721 C CA . ASP A 1 95 ? -36.478 35.373 10.102 1.00 34.41 95 ASP A CA 1
ATOM 722 C C . ASP A 1 95 ? -37.811 35.225 10.847 1.00 34.41 95 ASP A C 1
ATOM 724 O O . ASP A 1 95 ? -38.530 34.229 10.724 1.00 34.41 95 ASP A O 1
ATOM 728 N N . THR A 1 96 ? -38.071 36.202 11.706 1.00 35.53 96 THR A N 1
ATOM 729 C CA . THR A 1 96 ? -39.208 36.299 12.623 1.00 35.53 96 THR A CA 1
ATOM 730 C C . THR A 1 96 ? -40.202 37.354 12.153 1.00 35.53 96 THR A C 1
ATOM 732 O O . THR A 1 96 ? -39.791 38.363 11.597 1.00 35.53 96 THR A O 1
ATOM 735 N N . ALA A 1 97 ? -41.453 37.177 12.603 1.00 37.62 97 ALA A N 1
ATOM 736 C CA . ALA A 1 97 ? -42.634 38.052 12.498 1.00 37.62 97 ALA A CA 1
ATOM 737 C C . ALA A 1 97 ? -43.466 37.816 11.216 1.00 37.62 97 ALA A C 1
ATOM 739 O O . ALA A 1 97 ? -42.925 37.652 10.139 1.00 37.62 97 ALA A O 1
ATOM 740 N N . GLU A 1 98 ? -44.798 37.725 11.244 1.00 33.91 98 GLU A N 1
ATOM 741 C CA . GLU A 1 98 ? -45.731 38.494 12.065 1.00 33.91 98 GLU A CA 1
ATOM 742 C C . GLU A 1 98 ? -47.130 37.832 12.157 1.00 33.91 98 GLU A C 1
ATOM 744 O O . GLU A 1 98 ? -47.636 37.263 11.199 1.00 33.91 98 GLU A O 1
ATOM 749 N N . ALA A 1 99 ? -47.692 37.933 13.366 1.00 36.69 99 ALA A N 1
ATOM 750 C CA . ALA A 1 99 ? -49.085 38.062 13.811 1.00 36.69 99 ALA A CA 1
ATOM 751 C C . ALA A 1 99 ? -50.291 37.344 13.150 1.00 36.69 99 ALA A C 1
ATOM 753 O O . ALA A 1 99 ? -50.601 37.507 11.976 1.00 36.69 99 ALA A O 1
ATOM 754 N N . SER A 1 100 ? -51.131 36.856 14.083 1.00 35.00 100 SER A N 1
ATOM 755 C CA . SER A 1 100 ? -52.610 36.900 14.101 1.00 35.00 100 SER A CA 1
ATOM 756 C C . SER A 1 100 ? -53.314 35.832 13.238 1.00 35.00 100 SER A C 1
ATOM 758 O O . SER A 1 100 ? -52.860 35.514 12.157 1.00 35.00 100 SER A O 1
ATOM 760 N N . GLU A 1 101 ? -54.389 35.149 13.637 1.00 37.84 101 GLU A N 1
ATOM 761 C CA . GLU A 1 101 ? -55.489 35.461 14.551 1.00 37.84 101 GLU A CA 1
ATOM 762 C C . GLU A 1 101 ? -56.071 34.130 15.085 1.00 37.84 101 GLU A C 1
ATOM 764 O O . GLU A 1 101 ? -56.302 33.197 14.318 1.00 37.84 101 GLU A O 1
ATOM 769 N N . THR A 1 102 ? -56.349 34.020 16.386 1.00 41.16 102 THR A N 1
ATOM 770 C CA . THR A 1 102 ? -57.352 33.063 16.893 1.00 41.16 102 THR A CA 1
ATOM 771 C C . THR A 1 102 ? -58.740 33.666 16.727 1.00 41.16 102 THR A C 1
ATOM 773 O O . THR A 1 102 ? -58.926 34.841 17.053 1.00 41.16 102 THR A O 1
ATOM 776 N N . PRO A 1 103 ? -59.739 32.838 16.391 1.00 44.81 103 PRO A N 1
ATOM 777 C CA . PRO A 1 103 ? -60.954 32.904 17.181 1.00 44.81 103 PRO A CA 1
ATOM 778 C C . PRO A 1 103 ? -61.399 31.539 17.702 1.00 44.81 103 PRO A C 1
ATOM 780 O O . PRO A 1 103 ? -61.163 30.474 17.134 1.00 44.81 103 PRO A O 1
ATOM 783 N N . GLU A 1 104 ? -62.023 31.648 18.861 1.00 39.06 104 GLU A N 1
ATOM 784 C CA . GLU A 1 104 ? -62.607 30.621 19.695 1.00 39.06 104 GLU A CA 1
ATOM 785 C C . GLU A 1 104 ? -63.935 30.109 19.106 1.00 39.06 104 GLU A C 1
ATOM 787 O O . GLU A 1 104 ? -64.725 30.896 18.599 1.00 39.06 104 GLU A O 1
ATOM 792 N N . GLY A 1 105 ? -64.201 28.810 19.292 1.00 34.44 105 GLY A N 1
ATOM 793 C CA . GLY A 1 105 ? -65.529 28.283 19.639 1.00 34.44 105 GLY A CA 1
ATOM 794 C C . GLY A 1 105 ? -66.528 27.959 18.521 1.00 34.44 105 GLY A C 1
ATOM 795 O O . GLY A 1 105 ? -67.052 28.852 17.882 1.00 34.44 105 GLY A O 1
ATOM 796 N N . GLU A 1 106 ? -66.909 26.678 18.417 1.00 39.91 106 GLU A N 1
ATOM 797 C CA . GLU A 1 106 ? -68.316 26.224 18.346 1.00 39.91 106 GLU A CA 1
ATOM 798 C C . GLU A 1 106 ? -68.326 24.695 18.600 1.00 39.91 106 GLU A C 1
ATOM 800 O O . GLU A 1 106 ? -67.650 23.938 17.912 1.00 39.91 106 GLU A O 1
ATOM 805 N N . LEU A 1 107 ? -68.674 24.252 19.811 1.00 44.12 107 LEU A N 1
ATOM 806 C CA . LEU A 1 107 ? -69.960 23.669 20.225 1.00 44.12 107 LEU A CA 1
ATOM 807 C C . LEU A 1 107 ? -70.344 22.331 19.565 1.00 44.12 107 LEU A C 1
ATOM 809 O O . LEU A 1 107 ? -70.416 22.170 18.355 1.00 44.12 107 LEU A O 1
ATOM 813 N N . ALA A 1 108 ? -70.624 21.384 20.460 1.00 43.47 108 ALA A N 1
ATOM 814 C CA . ALA A 1 108 ? -71.084 20.029 20.225 1.00 43.47 108 ALA A CA 1
ATOM 815 C C . ALA A 1 108 ? -72.401 19.962 19.433 1.00 43.47 108 ALA A C 1
ATOM 817 O O . ALA A 1 108 ? -73.331 20.721 19.700 1.00 43.47 108 ALA A O 1
ATOM 818 N N . GLY A 1 109 ? -72.497 18.968 18.550 1.00 41.28 109 GLY A N 1
ATOM 819 C CA . GLY A 1 109 ? -73.742 18.487 17.961 1.00 41.28 109 GLY A CA 1
ATOM 820 C C . GLY A 1 109 ? -73.817 16.970 18.110 1.00 41.28 109 GLY A C 1
ATOM 821 O O . GLY A 1 109 ? -72.925 16.258 17.657 1.00 41.28 109 GLY A O 1
ATOM 822 N N . ALA A 1 110 ? -74.844 16.514 18.821 1.00 44.44 110 ALA A N 1
ATOM 823 C CA . ALA A 1 110 ? -75.317 15.137 18.837 1.00 44.44 110 ALA A CA 1
ATOM 824 C C . ALA A 1 110 ? -76.093 14.815 17.540 1.00 44.44 110 ALA A C 1
ATOM 826 O O . ALA A 1 110 ? -76.334 15.718 16.741 1.00 44.44 110 ALA A O 1
ATOM 827 N N . ASP A 1 111 ? -76.527 13.554 17.443 1.00 42.12 111 ASP A N 1
ATOM 828 C CA . ASP A 1 111 ? -77.493 12.958 16.502 1.00 42.12 111 ASP A CA 1
ATOM 829 C C . ASP A 1 111 ? -76.945 12.308 15.215 1.00 42.12 111 ASP A C 1
ATOM 831 O O . ASP A 1 111 ? -76.776 12.953 14.186 1.00 42.12 111 ASP A O 1
ATOM 835 N N . GLU A 1 112 ? -76.785 10.979 15.272 1.00 46.44 112 GLU A N 1
ATOM 836 C CA . GLU A 1 112 ? -77.120 10.072 14.164 1.00 46.44 112 GLU A CA 1
ATOM 837 C C . GLU A 1 112 ? -77.938 8.895 14.739 1.00 46.44 112 GLU A C 1
ATOM 839 O O . GLU A 1 112 ? -77.414 8.045 15.464 1.00 46.44 112 GLU A O 1
ATOM 844 N N . GLU A 1 113 ? -79.246 8.904 14.457 1.00 48.03 113 GLU A N 1
ATOM 845 C CA . GLU A 1 113 ? -80.137 7.737 14.451 1.00 48.03 113 GLU A CA 1
ATOM 846 C C . GLU A 1 113 ? -79.895 6.927 13.162 1.00 48.03 113 GLU A C 1
ATOM 848 O O . GLU A 1 113 ? -79.921 7.503 12.077 1.00 48.03 113 GLU A O 1
ATOM 853 N N . GLU A 1 114 ? -79.637 5.617 13.262 1.00 48.53 114 GLU A N 1
ATOM 854 C CA . GLU A 1 114 ? -80.559 4.504 12.919 1.00 48.53 114 GLU A CA 1
ATOM 855 C C . GLU A 1 114 ? -79.906 3.144 13.251 1.00 48.53 114 GLU A C 1
ATOM 857 O O . GLU A 1 114 ? -78.692 2.967 12.989 1.00 48.53 114 GLU A O 1
#

pLDDT: mean 75.93, std 23.26, range [30.36, 96.75]

Secondary structure (DSSP, 8-state):
-HHHHHHHTSS-HHHHHHHHHHHHTT-S-SEEEBPTTSBBTTT-PBPPHHHHHHHHHH---EE-TTT-PEEEPPPPGGGSPPP-------------------------------

Foldseek 3Di:
DVVVVVVCVPDDPVLVVLQVVCVVVVHPAQEAEQDPQQAGRPPRHHAPPVVSCVQAPVQDFDAGPVPRHTYGYDDPPVPPPPPDDDPDDPDDDDDDDDDDDDDDDDDDDDDDDD

Radius of gyration: 30.12 Å; chains: 1; bounding box: 94×49×34 Å

Sequence (114 aa):
QEERERFATGIDSRYRRVYDNLIKGGRRVAVAPMTEDGACGACFSVIPLQVQHEIRAVARLVLCESCGVIVTAPVPEEELPQAPEEASEDESEGDTAEASETPEGELAGADEEE